Protein AF-A0A410Q0W3-F1 (afdb_monomer)

Solven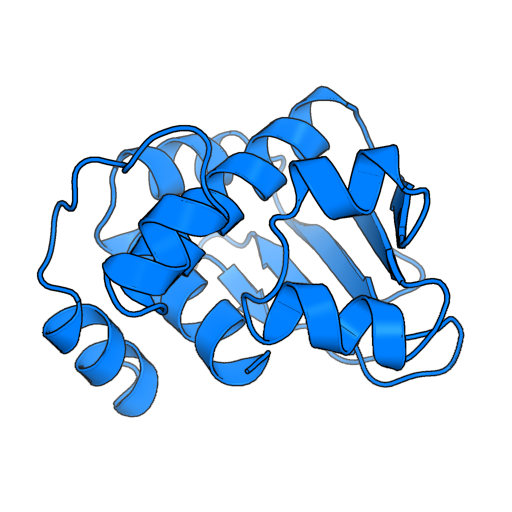t-accessible surface area (backbone atoms only — not comparable to full-atom values): 8225 Å² total; per-residue (Å²): 101,72,66,56,56,53,31,35,46,45,47,34,47,74,60,28,71,67,44,29,57,53,57,70,69,47,62,90,62,41,25,42,28,40,26,30,20,97,88,47,67,64,53,33,38,28,40,48,98,94,41,69,42,81,51,64,86,87,52,65,89,71,42,58,27,39,38,39,18,72,35,60,66,46,32,46,37,42,72,70,48,76,38,20,70,71,58,37,50,77,67,64,31,40,48,80,47,57,57,70,69,60,50,54,48,53,51,51,44,46,54,49,45,42,53,50,73,35,59,72,72,44,26,64,71,34,41,95,67,86,71,86,75,77,64,57,48,68,54,44,54,50,37,44,72,68,76,108

Structure (mmCIF, N/CA/C/O backbone):
data_AF-A0A410Q0W3-F1
#
_entry.id   AF-A0A410Q0W3-F1
#
loop_
_atom_site.group_PDB
_atom_site.id
_atom_site.type_symbol
_atom_site.label_atom_id
_atom_site.label_alt_id
_atom_site.label_comp_id
_atom_site.label_asym_id
_atom_site.label_entity_id
_atom_site.label_seq_id
_atom_site.pdbx_PDB_ins_code
_atom_site.Cartn_x
_atom_site.Cartn_y
_atom_site.Cartn_z
_atom_site.occupancy
_atom_site.B_iso_or_equiv
_atom_site.auth_seq_id
_atom_site.auth_comp_id
_atom_site.auth_asym_id
_atom_site.auth_atom_id
_atom_site.pdbx_PDB_model_num
ATOM 1 N N . MET A 1 1 ? -3.141 2.574 -11.582 1.00 79.31 1 MET A N 1
ATOM 2 C CA . MET A 1 1 ? -2.955 1.722 -10.388 1.00 79.31 1 MET A CA 1
ATOM 3 C C . MET A 1 1 ? -2.755 2.507 -9.095 1.00 79.31 1 MET A C 1
ATOM 5 O O . MET A 1 1 ? -3.597 2.380 -8.226 1.00 79.31 1 MET A O 1
ATOM 9 N N . LEU A 1 2 ? -1.703 3.329 -8.949 1.00 83.38 2 LEU A N 1
ATOM 10 C CA . LEU A 1 2 ? -1.395 4.020 -7.676 1.00 83.38 2 LEU A CA 1
ATOM 11 C C . LEU A 1 2 ? -2.570 4.812 -7.074 1.00 83.38 2 LEU A C 1
ATOM 13 O O . LEU A 1 2 ? -2.717 4.862 -5.859 1.00 83.38 2 LEU A O 1
ATOM 17 N N . PHE A 1 3 ? -3.425 5.388 -7.926 1.00 87.50 3 PHE A N 1
ATOM 18 C CA . PHE A 1 3 ? -4.683 6.006 -7.503 1.00 87.50 3 PHE A CA 1
ATOM 19 C C . PHE A 1 3 ? -5.606 5.020 -6.771 1.00 87.50 3 PHE A C 1
ATOM 21 O O . PHE A 1 3 ? -6.044 5.313 -5.667 1.00 87.50 3 PHE A O 1
ATOM 28 N N . PHE A 1 4 ? -5.862 3.847 -7.359 1.00 90.38 4 PHE A N 1
ATOM 29 C CA . PHE A 1 4 ? -6.706 2.816 -6.753 1.00 90.38 4 PHE A CA 1
ATOM 30 C C . PHE A 1 4 ? -6.071 2.213 -5.507 1.00 90.38 4 PHE A C 1
ATOM 32 O O . PHE A 1 4 ? -6.795 1.975 -4.555 1.00 90.38 4 PHE A O 1
ATOM 39 N N . LEU A 1 5 ? -4.746 2.035 -5.471 1.00 90.06 5 LEU A N 1
ATOM 40 C CA . LEU A 1 5 ? -4.049 1.584 -4.263 1.00 90.06 5 LEU A CA 1
ATOM 41 C C . LEU A 1 5 ? -4.286 2.559 -3.106 1.00 90.06 5 LEU A C 1
ATOM 43 O O . LEU A 1 5 ? -4.748 2.149 -2.051 1.00 90.06 5 LEU A O 1
ATOM 47 N N . TYR A 1 6 ? -4.061 3.857 -3.329 1.00 91.62 6 TYR A N 1
ATOM 48 C CA . TYR A 1 6 ? -4.348 4.888 -2.330 1.00 91.62 6 TYR A CA 1
ATOM 49 C C . TYR A 1 6 ? -5.819 4.906 -1.909 1.00 91.62 6 TYR A C 1
ATOM 51 O O . TYR A 1 6 ? -6.118 4.877 -0.720 1.00 91.62 6 TYR A O 1
ATOM 59 N N . ARG A 1 7 ? -6.745 4.939 -2.872 1.00 92.69 7 ARG A N 1
ATOM 60 C CA . ARG A 1 7 ? -8.179 5.029 -2.579 1.00 92.69 7 ARG A CA 1
ATOM 61 C C . ARG A 1 7 ? -8.700 3.792 -1.860 1.00 92.69 7 ARG A C 1
ATOM 63 O O . ARG A 1 7 ? -9.406 3.931 -0.871 1.00 92.69 7 ARG A O 1
ATOM 70 N N . ALA A 1 8 ? -8.323 2.601 -2.312 1.00 93.81 8 ALA A N 1
ATOM 71 C CA . ALA A 1 8 ? -8.671 1.362 -1.635 1.00 93.81 8 ALA A CA 1
ATOM 72 C C . ALA A 1 8 ? -8.076 1.319 -0.229 1.00 93.81 8 ALA A C 1
ATOM 74 O O . ALA A 1 8 ? -8.758 0.864 0.676 1.00 93.81 8 ALA A O 1
ATOM 75 N N . PHE A 1 9 ? -6.877 1.868 -0.014 1.00 93.94 9 PHE A N 1
ATOM 76 C CA . PHE A 1 9 ? -6.323 1.982 1.330 1.00 93.94 9 PHE A CA 1
ATOM 77 C C . PHE A 1 9 ? -7.199 2.865 2.237 1.00 93.94 9 PHE A C 1
ATOM 79 O O . PHE A 1 9 ? -7.549 2.458 3.340 1.00 93.94 9 PHE A O 1
ATOM 86 N N . GLN A 1 10 ? -7.644 4.033 1.757 1.00 93.88 10 GLN A N 1
ATOM 87 C CA . GLN A 1 10 ? -8.563 4.899 2.516 1.00 93.88 10 GLN A CA 1
ATOM 88 C C . GLN A 1 10 ? -9.902 4.223 2.837 1.00 93.88 10 GLN A C 1
ATOM 90 O O . GLN A 1 10 ? -10.492 4.472 3.889 1.00 93.88 10 GLN A O 1
ATOM 95 N N . VAL A 1 11 ? -10.420 3.424 1.903 1.00 94.75 11 VAL A N 1
ATOM 96 C CA . VAL A 1 11 ? -11.672 2.683 2.082 1.00 94.75 11 VAL A CA 1
ATOM 97 C C . VAL A 1 11 ? -11.462 1.547 3.079 1.00 94.75 11 VAL A C 1
ATOM 99 O O . VAL A 1 11 ? -12.197 1.443 4.050 1.00 94.75 11 VAL A O 1
ATOM 102 N N . LEU A 1 12 ? -10.432 0.726 2.901 1.00 95.38 12 LEU A N 1
ATOM 103 C CA . LEU A 1 12 ? -10.186 -0.434 3.754 1.00 95.38 12 LEU A CA 1
ATO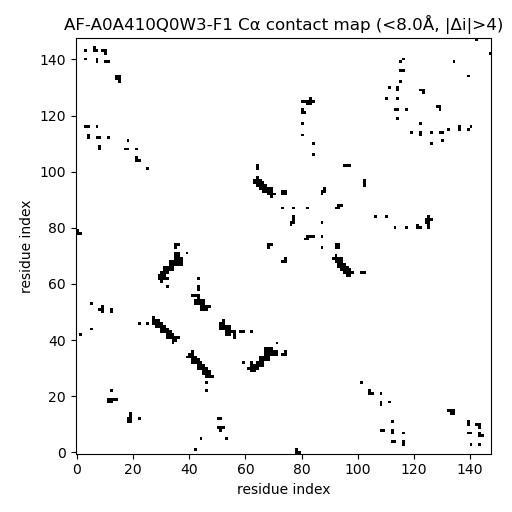M 104 C C . LEU A 1 12 ? -9.772 -0.039 5.173 1.00 95.38 12 LEU A C 1
ATOM 106 O O . LEU A 1 12 ? -10.197 -0.694 6.109 1.00 95.38 12 LEU A O 1
ATOM 110 N N . TYR A 1 13 ? -9.102 1.095 5.374 1.00 94.25 13 TYR A N 1
ATOM 111 C CA . TYR A 1 13 ? -8.930 1.662 6.717 1.00 94.25 13 TYR A CA 1
ATOM 112 C C . TYR A 1 13 ? -10.276 1.878 7.448 1.00 94.25 13 TYR A C 1
ATOM 114 O O . TYR A 1 13 ? -10.389 1.704 8.662 1.00 94.25 13 TYR A O 1
ATOM 122 N N . ARG A 1 14 ? -11.343 2.204 6.706 1.00 92.56 14 ARG A N 1
ATOM 123 C CA . ARG A 1 14 ? -12.693 2.388 7.255 1.00 92.56 14 ARG A CA 1
ATOM 124 C C . ARG A 1 14 ? -13.497 1.098 7.370 1.00 92.56 14 ARG A C 1
ATOM 126 O O . ARG A 1 14 ? -14.340 1.037 8.255 1.00 92.56 14 ARG A O 1
ATOM 133 N N . TYR A 1 15 ? -13.252 0.088 6.542 1.00 93.94 15 TYR A N 1
ATOM 134 C CA . TYR A 1 15 ? -14.133 -1.086 6.428 1.00 93.94 15 TYR A CA 1
ATOM 135 C C . TYR A 1 15 ? -13.480 -2.440 6.717 1.00 93.94 15 TYR A C 1
ATOM 137 O O . TYR A 1 15 ? -14.196 -3.432 6.713 1.00 93.94 15 TYR A O 1
ATOM 145 N N . ASP A 1 16 ? -12.167 -2.495 6.927 1.00 95.81 16 ASP A N 1
ATOM 146 C CA . ASP A 1 16 ? -11.421 -3.722 7.199 1.00 95.81 16 ASP A CA 1
ATOM 147 C C . ASP A 1 16 ? -10.710 -3.581 8.552 1.00 95.81 16 ASP A C 1
ATOM 149 O O . ASP A 1 16 ? -9.839 -2.721 8.730 1.00 95.81 16 ASP A O 1
ATOM 153 N N . GLU A 1 17 ? -11.117 -4.379 9.541 1.00 94.62 17 GLU A N 1
ATOM 154 C CA . GLU A 1 17 ? -10.606 -4.277 10.912 1.00 94.62 17 GLU A CA 1
ATOM 155 C C . GLU A 1 17 ? -9.105 -4.549 11.000 1.00 94.62 17 GLU A C 1
ATOM 157 O O . GLU A 1 17 ? -8.422 -3.950 11.835 1.00 94.62 17 GLU A O 1
ATOM 162 N N . THR A 1 18 ? -8.584 -5.434 10.146 1.00 94.56 18 THR A N 1
ATOM 163 C CA . THR A 1 18 ? -7.150 -5.747 10.110 1.00 94.56 18 THR A CA 1
ATOM 164 C C . THR A 1 18 ? -6.364 -4.530 9.649 1.00 94.56 18 THR A C 1
ATOM 166 O O . THR A 1 18 ? -5.434 -4.106 10.333 1.00 94.56 18 THR A O 1
ATOM 169 N N . VAL A 1 19 ? -6.783 -3.923 8.535 1.00 94.94 19 VAL A N 1
ATOM 170 C CA . VAL A 1 19 ? -6.137 -2.718 8.000 1.00 94.94 19 VAL A CA 1
ATOM 171 C C . VAL A 1 19 ? -6.216 -1.568 9.001 1.00 94.94 19 VAL A C 1
ATOM 173 O O . VAL A 1 19 ? -5.217 -0.890 9.228 1.00 94.94 19 VAL A O 1
ATOM 176 N N . ARG A 1 20 ? -7.375 -1.360 9.637 1.00 94.25 20 ARG A N 1
ATOM 177 C CA . ARG A 1 20 ? -7.537 -0.304 10.642 1.00 94.25 20 ARG A CA 1
ATOM 178 C C . ARG A 1 20 ? -6.601 -0.500 11.829 1.00 94.25 20 ARG A C 1
ATOM 180 O O . ARG A 1 20 ? -5.851 0.406 12.161 1.00 94.25 20 ARG A O 1
ATOM 187 N N . ARG A 1 21 ? -6.591 -1.700 12.418 1.00 94.00 21 ARG A N 1
ATOM 188 C CA . ARG A 1 21 ? -5.753 -2.032 13.581 1.00 94.00 21 ARG A CA 1
ATOM 189 C C . ARG A 1 21 ? -4.271 -1.801 13.312 1.00 94.00 21 ARG A C 1
ATOM 191 O O . ARG A 1 21 ? -3.554 -1.337 14.192 1.00 94.00 21 ARG A O 1
ATOM 198 N N . GLU A 1 22 ? -3.812 -2.166 12.123 1.00 93.62 22 GLU A N 1
ATOM 199 C CA . GLU A 1 22 ? -2.418 -1.991 11.743 1.00 93.62 22 GLU A CA 1
ATOM 200 C C . GLU A 1 22 ? -2.035 -0.526 11.569 1.00 93.62 22 GLU A C 1
ATOM 202 O O . GLU A 1 22 ? -1.031 -0.089 12.128 1.00 93.62 22 GLU A O 1
ATOM 207 N N . VAL A 1 23 ? -2.861 0.242 10.859 1.00 92.31 23 VAL A N 1
ATOM 208 C CA . VAL A 1 23 ? -2.635 1.675 10.649 1.00 92.31 23 VAL A CA 1
ATOM 209 C C . VAL A 1 23 ? -2.717 2.452 11.968 1.00 92.31 23 VAL A C 1
ATOM 211 O O . VAL A 1 23 ? -1.864 3.304 12.217 1.00 92.31 23 VAL A O 1
ATOM 214 N N . ASP A 1 24 ? -3.673 2.124 12.842 1.00 92.06 24 ASP A N 1
ATOM 215 C CA . ASP A 1 24 ? -3.818 2.719 14.180 1.00 92.06 24 ASP A CA 1
ATOM 216 C C . ASP A 1 24 ? -2.601 2.442 15.078 1.00 92.06 24 ASP A C 1
ATOM 218 O O . ASP A 1 24 ? -2.307 3.210 15.994 1.00 92.06 24 ASP A O 1
ATOM 222 N N . GLY A 1 25 ? -1.874 1.350 14.814 1.00 90.56 25 GLY A N 1
ATOM 223 C CA . GLY A 1 25 ? -0.631 1.008 15.500 1.00 90.56 25 GLY A CA 1
ATOM 224 C C . GLY A 1 25 ? 0.568 1.861 15.079 1.00 90.56 25 GLY A C 1
ATOM 225 O O . GLY A 1 25 ? 1.590 1.861 15.768 1.00 90.56 25 GLY A O 1
ATOM 226 N N . TRP A 1 26 ? 0.477 2.594 13.967 1.00 91.31 26 TRP A N 1
ATOM 227 C CA . TRP A 1 26 ? 1.550 3.476 13.519 1.00 91.31 26 TRP A CA 1
ATOM 228 C C . TRP A 1 26 ? 1.568 4.773 14.323 1.00 91.31 26 TRP A C 1
ATOM 230 O O . TRP A 1 26 ? 0.534 5.296 14.738 1.00 91.31 26 TRP A O 1
ATOM 240 N N . LYS A 1 27 ? 2.759 5.360 14.489 1.00 89.00 27 LYS A N 1
ATOM 241 C CA . LYS A 1 27 ? 2.880 6.669 15.144 1.00 89.00 27 LYS A CA 1
ATOM 242 C C . LYS A 1 27 ? 2.048 7.734 14.417 1.00 89.00 27 LYS A C 1
ATOM 244 O O . LYS A 1 27 ? 1.924 7.725 13.191 1.00 89.00 27 LYS A O 1
ATOM 249 N N . ALA A 1 28 ? 1.535 8.703 15.169 1.00 86.25 28 ALA A N 1
ATOM 250 C CA . ALA A 1 28 ? 0.813 9.830 14.591 1.00 86.25 28 ALA A CA 1
ATOM 251 C C . ALA A 1 28 ? 1.672 10.555 13.540 1.00 86.25 28 ALA A C 1
ATOM 253 O O . ALA A 1 28 ? 2.844 10.859 13.777 1.00 86.25 28 ALA A O 1
ATOM 254 N N . GLY A 1 29 ? 1.089 10.824 12.370 1.00 87.62 29 GLY A N 1
ATOM 255 C CA . GLY A 1 29 ? 1.796 11.483 11.275 1.00 87.62 29 GLY A CA 1
ATOM 256 C C . GLY A 1 29 ? 2.787 10.590 10.529 1.00 87.62 29 GLY A C 1
ATOM 257 O O . GLY A 1 29 ? 3.637 11.141 9.833 1.00 87.62 29 GLY A O 1
ATOM 258 N N . PHE A 1 30 ? 2.710 9.258 10.664 1.00 91.12 30 PHE A N 1
ATOM 259 C CA . PHE A 1 30 ? 3.592 8.322 9.960 1.00 91.12 30 PHE A CA 1
ATOM 260 C C . PHE A 1 30 ? 3.525 8.521 8.444 1.00 91.12 30 PHE A C 1
ATOM 262 O O . PHE A 1 30 ? 2.437 8.485 7.859 1.00 91.12 30 PHE A O 1
ATOM 269 N N . LYS A 1 31 ? 4.684 8.721 7.807 1.00 93.12 31 LYS A N 1
ATOM 270 C CA . LYS A 1 31 ? 4.798 9.004 6.369 1.00 93.12 31 LYS A CA 1
ATOM 271 C C . LYS A 1 31 ? 5.409 7.832 5.613 1.00 93.12 31 LYS A C 1
ATOM 273 O O . LYS A 1 31 ? 6.553 7.453 5.856 1.00 93.12 31 LYS A O 1
ATOM 278 N N . ILE A 1 32 ? 4.679 7.334 4.619 1.00 92.56 32 ILE A N 1
ATOM 279 C CA . ILE A 1 32 ? 5.125 6.266 3.720 1.00 92.56 32 ILE A CA 1
ATOM 280 C C . ILE A 1 32 ? 5.237 6.823 2.313 1.00 92.56 32 ILE A C 1
ATOM 282 O O . ILE A 1 32 ? 4.265 7.345 1.774 1.00 92.56 32 ILE A O 1
ATOM 286 N N . CYS A 1 33 ? 6.395 6.669 1.687 1.00 92.38 33 CYS A N 1
ATOM 287 C CA . CYS A 1 33 ? 6.634 7.132 0.330 1.00 92.38 33 CYS A CA 1
ATOM 288 C C . CYS A 1 33 ? 7.061 5.981 -0.575 1.00 92.38 33 CYS A C 1
ATOM 290 O O . CYS A 1 33 ? 7.984 5.240 -0.265 1.00 92.38 33 CYS A O 1
ATOM 292 N N . MET A 1 34 ? 6.407 5.847 -1.723 1.00 91.00 34 MET A N 1
ATOM 293 C CA . MET A 1 34 ? 6.710 4.837 -2.729 1.00 91.00 34 MET A CA 1
ATOM 294 C C . MET A 1 34 ? 7.031 5.501 -4.065 1.00 91.00 34 MET A C 1
ATOM 296 O O . MET A 1 34 ? 6.248 6.309 -4.562 1.00 91.00 34 MET A O 1
ATOM 300 N N . ASN A 1 35 ? 8.155 5.121 -4.666 1.00 91.12 35 ASN A N 1
ATOM 301 C CA . ASN A 1 35 ? 8.675 5.659 -5.917 1.00 91.12 35 ASN A CA 1
ATOM 302 C C . ASN A 1 35 ? 8.894 4.551 -6.944 1.00 91.12 35 ASN A C 1
ATOM 304 O O . ASN A 1 35 ? 9.578 3.570 -6.659 1.00 91.12 35 ASN A O 1
ATOM 308 N N . ALA A 1 36 ? 8.370 4.733 -8.160 1.00 89.12 36 ALA A N 1
ATOM 309 C CA . ALA A 1 36 ? 8.563 3.786 -9.259 1.00 89.12 36 ALA A CA 1
ATOM 310 C C . ALA A 1 36 ? 10.018 3.735 -9.761 1.00 89.12 36 ALA A C 1
ATOM 312 O O . ALA A 1 36 ? 10.437 2.721 -10.306 1.00 89.12 36 ALA A O 1
ATOM 313 N N . THR A 1 37 ? 10.774 4.822 -9.586 1.00 87.44 37 THR A N 1
ATOM 314 C CA . THR A 1 37 ? 12.235 4.909 -9.752 1.00 87.44 37 THR A CA 1
ATOM 315 C C . THR A 1 37 ? 12.760 6.058 -8.884 1.00 87.44 37 THR A C 1
ATOM 317 O O . THR A 1 37 ? 11.970 6.899 -8.451 1.00 87.44 37 THR A O 1
ATOM 320 N N . ARG A 1 38 ? 14.081 6.170 -8.691 1.00 81.31 38 ARG A N 1
ATOM 321 C CA . ARG A 1 38 ? 14.723 7.235 -7.888 1.00 81.31 38 ARG A CA 1
ATOM 322 C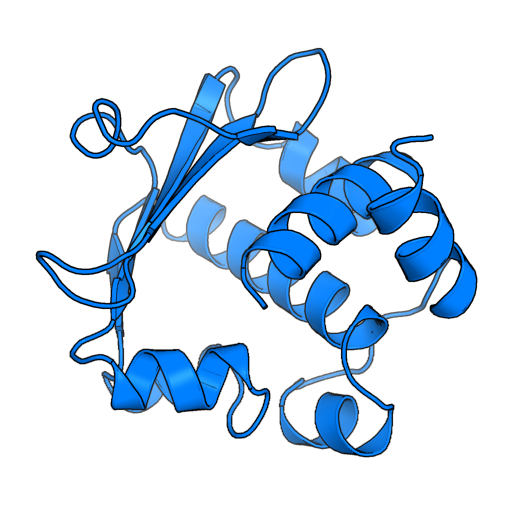 C . ARG A 1 38 ? 14.277 8.668 -8.199 1.00 81.31 38 ARG A C 1
ATOM 324 O O . ARG A 1 38 ? 14.259 9.513 -7.313 1.00 81.31 38 ARG A O 1
ATOM 331 N N . GLN A 1 39 ? 13.944 8.949 -9.455 1.00 81.38 39 GLN A N 1
ATOM 332 C CA . GLN A 1 39 ? 13.457 10.257 -9.920 1.00 81.38 39 GLN A CA 1
ATOM 333 C C . GLN A 1 39 ? 12.094 10.138 -10.625 1.00 81.38 39 GLN A C 1
ATOM 335 O O . GLN A 1 39 ? 11.689 11.005 -11.396 1.00 81.38 39 GLN A O 1
ATOM 340 N N . GLY A 1 40 ? 11.407 9.018 -10.410 1.00 79.75 40 GLY A N 1
ATOM 341 C CA . GLY A 1 40 ? 10.195 8.645 -11.120 1.00 79.75 40 GLY A CA 1
ATOM 342 C C . GLY A 1 40 ? 8.917 9.142 -10.452 1.00 79.75 40 GLY A C 1
ATOM 343 O O . GLY A 1 40 ? 8.940 9.832 -9.431 1.00 79.75 40 GLY A O 1
ATOM 344 N N . PRO A 1 41 ? 7.754 8.782 -11.016 1.00 84.06 41 PRO A N 1
ATOM 345 C CA . PRO A 1 41 ? 6.485 9.011 -10.352 1.00 84.06 41 PRO A CA 1
ATOM 346 C C . PRO A 1 41 ? 6.415 8.213 -9.048 1.00 84.06 41 PRO A C 1
ATOM 348 O O . PRO A 1 41 ? 6.860 7.067 -8.965 1.00 84.06 41 PRO A O 1
ATOM 351 N N . GLY A 1 42 ? 5.789 8.816 -8.046 1.00 87.25 42 GLY A N 1
ATOM 352 C CA . GLY A 1 42 ? 5.610 8.208 -6.742 1.00 87.25 42 GLY A CA 1
ATOM 353 C C . GLY A 1 42 ? 4.373 8.727 -6.030 1.00 87.25 42 GLY A C 1
ATOM 354 O O . GLY A 1 42 ? 3.676 9.640 -6.497 1.00 87.25 42 GLY A O 1
ATOM 355 N N . ILE A 1 43 ? 4.103 8.127 -4.883 1.00 90.00 43 ILE A N 1
ATOM 356 C CA . ILE A 1 43 ? 3.049 8.521 -3.963 1.00 90.00 43 ILE A CA 1
ATOM 357 C C . ILE A 1 43 ? 3.611 8.564 -2.546 1.00 90.00 43 ILE A C 1
ATOM 359 O O . ILE A 1 43 ? 4.311 7.647 -2.141 1.00 90.00 43 ILE A O 1
ATOM 363 N N . CYS A 1 44 ? 3.294 9.623 -1.806 1.00 91.44 44 CYS A N 1
ATOM 364 C CA . CYS A 1 44 ? 3.503 9.669 -0.365 1.00 91.44 44 CYS A CA 1
ATOM 365 C C . CYS A 1 44 ? 2.149 9.697 0.326 1.00 91.44 44 CYS A C 1
ATOM 367 O O . CYS A 1 44 ? 1.246 10.415 -0.111 1.00 91.44 44 CYS A O 1
ATOM 369 N N . LEU A 1 45 ? 2.031 8.928 1.393 1.00 92.00 45 LEU A N 1
ATOM 370 C CA . LEU A 1 45 ? 0.857 8.795 2.234 1.00 92.00 45 LEU A CA 1
ATOM 371 C C . LEU A 1 45 ? 1.234 9.187 3.661 1.00 92.00 45 LEU A C 1
ATOM 373 O O . LEU A 1 45 ? 2.360 8.939 4.087 1.00 92.00 45 LEU A O 1
ATOM 377 N N . SER A 1 46 ? 0.300 9.794 4.380 1.00 91.69 46 SER A N 1
ATOM 378 C CA . SER A 1 46 ? 0.414 10.086 5.804 1.00 91.69 46 SER A CA 1
ATOM 379 C C . SER A 1 46 ? -0.756 9.462 6.534 1.00 91.69 46 SER A C 1
ATOM 381 O O . SER A 1 46 ? -1.893 9.600 6.084 1.00 91.69 46 SER A O 1
ATOM 383 N N . HIS A 1 47 ? -0.490 8.848 7.678 1.00 90.62 47 HIS A N 1
ATOM 384 C CA . HIS A 1 47 ? -1.536 8.552 8.644 1.00 90.62 47 HIS A CA 1
ATOM 385 C C . HIS A 1 47 ? -1.855 9.818 9.460 1.00 90.62 47 HIS A C 1
ATOM 387 O O . HIS A 1 47 ? -0.949 10.437 10.026 1.00 90.62 47 HIS A O 1
ATOM 393 N N . THR A 1 48 ? -3.121 10.235 9.476 1.00 87.56 48 THR A N 1
ATOM 394 C CA . THR A 1 48 ? -3.663 11.361 10.255 1.00 87.56 48 THR A CA 1
ATOM 395 C C . THR A 1 48 ? -4.891 10.904 11.047 1.00 87.56 48 THR A C 1
ATOM 397 O O . THR A 1 48 ? -5.432 9.833 10.792 1.00 87.56 48 THR A O 1
ATOM 400 N N . GLU A 1 49 ? -5.400 11.734 11.962 1.00 81.06 49 GLU A N 1
ATOM 401 C CA . GLU A 1 49 ? -6.653 11.451 12.692 1.00 81.06 49 GLU A CA 1
ATOM 402 C C . GLU A 1 49 ? -7.866 11.241 11.766 1.00 81.06 49 GLU A C 1
ATOM 404 O O . GLU A 1 49 ? -8.854 10.618 12.146 1.00 81.06 49 GLU A O 1
ATOM 409 N N . LYS A 1 50 ? -7.799 11.747 10.528 1.00 79.19 50 LYS A N 1
ATOM 410 C CA . LYS A 1 50 ? -8.842 11.581 9.504 1.00 79.19 50 LYS A CA 1
ATOM 411 C C . LYS A 1 50 ? -8.641 10.318 8.655 1.00 79.19 50 LYS A C 1
ATOM 413 O O . LYS A 1 50 ? -9.442 10.051 7.759 1.00 79.19 50 LYS A O 1
ATOM 418 N N . GLY A 1 51 ? -7.587 9.549 8.926 1.00 85.00 51 GLY A N 1
ATOM 419 C CA . GLY A 1 51 ? -7.188 8.342 8.213 1.00 85.00 51 GLY A CA 1
ATOM 420 C C . GLY A 1 51 ? -5.980 8.556 7.303 1.00 85.00 51 GLY A C 1
ATOM 421 O O . GLY A 1 51 ? -5.058 9.307 7.611 1.00 85.00 51 GLY A O 1
ATOM 422 N N . ILE A 1 52 ? -5.956 7.851 6.173 1.00 90.44 52 ILE A N 1
ATOM 423 C CA . ILE A 1 52 ? -4.839 7.911 5.223 1.00 90.44 52 ILE A CA 1
ATOM 424 C C . ILE A 1 52 ? -5.012 9.097 4.267 1.00 90.44 52 ILE A C 1
ATOM 426 O O . ILE A 1 52 ? -5.982 9.163 3.511 1.00 90.44 52 ILE A O 1
ATOM 430 N N . GLU A 1 53 ? -4.037 10.001 4.231 1.00 90.88 53 GLU A N 1
ATOM 431 C CA . GLU A 1 53 ? -4.020 11.174 3.353 1.00 90.88 53 GLU A CA 1
ATOM 432 C C . GLU A 1 53 ? -2.848 11.132 2.373 1.00 90.88 53 GLU A C 1
ATOM 434 O O . GLU A 1 53 ? -1.739 10.722 2.712 1.00 90.88 53 GLU A O 1
ATOM 439 N N . ARG A 1 54 ? -3.065 11.594 1.138 1.00 90.06 54 ARG A N 1
ATOM 440 C CA . ARG A 1 54 ? -1.986 11.721 0.153 1.00 90.06 54 ARG A CA 1
ATOM 441 C C . ARG A 1 54 ? -1.218 13.027 0.352 1.00 90.06 54 ARG A C 1
ATOM 443 O O . ARG A 1 54 ? -1.800 14.107 0.328 1.00 90.06 54 ARG A O 1
ATOM 450 N N . LEU A 1 55 ? 0.104 12.931 0.440 1.00 87.62 55 LEU A N 1
ATOM 451 C CA . LEU A 1 55 ? 1.010 14.072 0.526 1.00 87.62 55 LEU A CA 1
ATOM 452 C C . LEU A 1 55 ? 1.515 14.519 -0.856 1.00 87.62 55 LEU A C 1
ATOM 454 O O . LEU A 1 55 ? 1.601 13.735 -1.807 1.00 87.62 55 LEU A O 1
ATOM 458 N N . GLY A 1 56 ? 1.887 15.799 -0.951 1.00 79.19 56 GLY A N 1
ATOM 459 C CA . GLY A 1 56 ? 2.559 16.367 -2.121 1.00 79.19 56 GLY A CA 1
ATOM 460 C C . GLY A 1 56 ? 3.993 15.850 -2.301 1.00 79.19 56 GLY A C 1
ATOM 461 O O . GLY A 1 56 ? 4.642 15.416 -1.347 1.00 79.19 56 GLY A O 1
ATOM 462 N N . LYS A 1 57 ? 4.509 15.926 -3.537 1.00 69.12 57 LYS A N 1
ATOM 463 C CA . LYS A 1 57 ? 5.841 15.412 -3.921 1.00 69.12 57 LYS A CA 1
ATOM 464 C C . LYS A 1 57 ? 7.020 16.060 -3.181 1.00 69.12 57 LYS A C 1
ATOM 466 O O . LYS A 1 57 ? 8.107 15.501 -3.159 1.00 69.12 57 LYS A O 1
ATOM 471 N N . GLN A 1 58 ? 6.823 17.213 -2.559 1.00 64.31 58 GLN A N 1
ATOM 472 C CA . GLN A 1 58 ? 7.847 17.893 -1.770 1.00 64.31 58 GLN A CA 1
ATOM 473 C C . GLN A 1 58 ? 8.166 17.196 -0.433 1.00 64.31 58 GLN A C 1
ATOM 475 O O . GLN A 1 58 ? 9.181 17.509 0.171 1.00 64.31 58 GLN A O 1
ATOM 480 N N . LYS A 1 59 ? 7.332 16.252 0.036 1.00 71.12 59 LYS A N 1
ATOM 481 C CA . LYS A 1 59 ? 7.490 15.612 1.359 1.00 71.12 59 LYS A CA 1
ATOM 482 C C . LYS A 1 59 ? 8.231 14.268 1.348 1.00 71.12 59 LYS A C 1
ATOM 484 O O . LYS A 1 59 ? 8.277 13.593 2.370 1.00 71.12 59 LYS A O 1
ATOM 489 N N . PHE A 1 60 ? 8.825 13.877 0.219 1.00 70.81 60 PHE A N 1
ATOM 490 C CA . PHE A 1 60 ? 9.547 12.603 0.099 1.00 70.81 60 PHE A CA 1
ATOM 491 C C . PHE A 1 60 ? 10.792 12.512 0.996 1.00 70.81 60 PHE A C 1
ATOM 493 O O . PHE A 1 60 ? 11.160 11.418 1.408 1.00 70.81 60 PHE A O 1
ATOM 500 N N . SER A 1 61 ? 11.427 13.640 1.323 1.00 70.50 61 SER A N 1
ATOM 501 C CA . SER A 1 61 ? 12.620 13.687 2.180 1.00 70.50 61 SER A CA 1
ATOM 502 C C . SER A 1 61 ? 12.339 13.457 3.668 1.00 70.50 61 SER A C 1
AT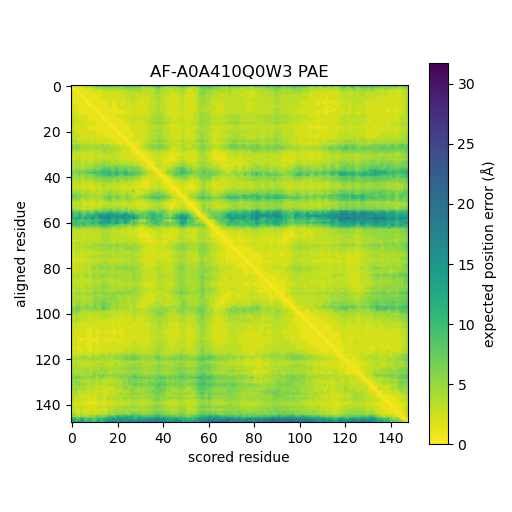OM 504 O O . SER A 1 61 ? 13.277 13.253 4.429 1.00 70.50 61 SER A O 1
ATOM 506 N N . GLU A 1 62 ? 11.074 13.490 4.091 1.00 80.75 62 GLU A N 1
ATOM 507 C CA . GLU A 1 62 ? 10.656 13.346 5.494 1.00 80.75 62 GLU A CA 1
ATOM 508 C C . GLU A 1 62 ? 9.971 11.998 5.770 1.00 80.75 62 GLU A C 1
ATOM 510 O O . GLU A 1 62 ? 9.236 11.867 6.747 1.00 80.75 62 GLU A O 1
ATOM 515 N N . ALA A 1 63 ? 10.122 11.023 4.873 1.00 88.31 63 ALA A N 1
ATOM 516 C CA . ALA A 1 63 ? 9.424 9.751 4.970 1.00 88.31 63 ALA A CA 1
ATOM 517 C C . ALA A 1 63 ? 9.996 8.876 6.097 1.00 88.31 63 ALA A C 1
ATOM 519 O O . ALA A 1 63 ? 11.204 8.649 6.161 1.00 88.31 63 ALA A O 1
ATOM 520 N N . ASP A 1 64 ? 9.118 8.326 6.933 1.00 91.56 64 ASP A N 1
ATOM 521 C CA . ASP A 1 64 ? 9.483 7.322 7.937 1.00 91.56 64 ASP A CA 1
ATOM 522 C C . ASP A 1 64 ? 9.741 5.960 7.287 1.00 91.56 64 ASP A C 1
ATOM 524 O O . ASP A 1 64 ? 10.602 5.194 7.724 1.00 91.56 64 ASP A O 1
ATOM 528 N N . MET A 1 65 ? 9.008 5.685 6.206 1.00 92.12 65 MET A N 1
ATOM 529 C CA . MET A 1 65 ? 9.198 4.519 5.363 1.00 92.12 65 MET A CA 1
ATOM 530 C C . MET A 1 65 ? 9.301 4.915 3.896 1.00 92.12 65 MET A C 1
ATOM 532 O O . MET A 1 65 ? 8.483 5.676 3.379 1.00 92.12 65 MET A O 1
ATOM 536 N N . THR A 1 66 ? 10.287 4.356 3.197 1.00 92.00 66 THR A N 1
ATOM 537 C CA . THR A 1 66 ? 10.456 4.548 1.755 1.00 92.00 66 THR A CA 1
ATOM 538 C C . THR A 1 66 ? 10.525 3.217 1.021 1.00 92.00 66 THR A C 1
ATOM 540 O O . THR A 1 66 ? 11.283 2.327 1.401 1.00 92.00 66 THR A O 1
ATOM 543 N N . ILE A 1 67 ? 9.771 3.117 -0.071 1.00 91.88 67 ILE A N 1
ATOM 544 C CA . ILE A 1 67 ? 9.796 2.018 -1.032 1.00 91.88 67 ILE A CA 1
ATOM 545 C C . ILE A 1 67 ? 10.285 2.573 -2.360 1.00 91.88 67 ILE A C 1
ATOM 547 O O . ILE A 1 67 ? 9.620 3.396 -2.987 1.00 91.88 67 ILE A O 1
ATOM 551 N N . GLU A 1 68 ? 11.447 2.130 -2.809 1.00 92.62 68 GLU A N 1
ATOM 552 C CA . GLU A 1 68 ? 12.040 2.618 -4.049 1.00 92.62 68 GLU A CA 1
ATOM 553 C C . GLU A 1 68 ? 12.283 1.452 -4.996 1.00 92.62 68 GLU A C 1
ATOM 555 O O . GLU A 1 68 ? 13.150 0.607 -4.760 1.00 92.62 68 GLU A O 1
ATOM 560 N N . PHE A 1 69 ? 11.497 1.394 -6.069 1.00 94.31 69 PHE A N 1
ATOM 561 C CA . PHE A 1 69 ? 11.693 0.418 -7.131 1.00 94.31 69 PHE A CA 1
ATOM 562 C C . PHE A 1 69 ? 12.967 0.724 -7.916 1.00 94.31 69 PHE A C 1
ATOM 564 O O . PHE A 1 69 ? 13.313 1.877 -8.177 1.00 94.31 69 PHE A O 1
ATOM 571 N N . ARG A 1 70 ? 13.661 -0.339 -8.329 1.00 93.56 70 ARG A N 1
ATOM 572 C CA . ARG A 1 70 ? 14.929 -0.240 -9.060 1.00 93.56 70 ARG A CA 1
ATOM 573 C C . ARG A 1 70 ? 14.761 0.425 -10.426 1.00 93.56 70 ARG A C 1
ATOM 575 O O . ARG A 1 70 ? 15.633 1.170 -10.862 1.00 93.56 70 ARG A O 1
ATOM 582 N N . ASN A 1 71 ? 13.667 0.119 -11.112 1.00 93.19 71 ASN A N 1
ATOM 583 C CA . ASN A 1 71 ? 13.297 0.688 -12.401 1.00 93.19 71 ASN A CA 1
ATOM 584 C C . ASN A 1 71 ? 11.773 0.606 -12.595 1.00 93.19 71 ASN A C 1
ATOM 586 O O . ASN A 1 71 ? 11.060 -0.029 -11.813 1.00 93.19 71 ASN A O 1
ATOM 590 N N . ILE A 1 72 ? 11.279 1.249 -13.654 1.00 91.69 72 ILE A N 1
ATOM 591 C CA . ILE A 1 72 ? 9.842 1.315 -13.927 1.00 91.69 72 ILE A CA 1
ATOM 592 C C . ILE A 1 72 ? 9.250 -0.063 -14.249 1.00 91.69 72 ILE A C 1
ATOM 594 O O . ILE A 1 72 ? 8.111 -0.327 -13.876 1.00 91.69 72 ILE A O 1
ATOM 598 N N . ASP A 1 73 ? 10.034 -0.963 -14.850 1.00 92.88 73 ASP A N 1
ATOM 599 C CA . ASP A 1 73 ? 9.606 -2.331 -15.159 1.00 92.88 73 ASP A CA 1
ATOM 600 C C . ASP A 1 73 ? 9.364 -3.138 -13.880 1.00 92.88 73 ASP A C 1
ATOM 602 O O . ASP A 1 73 ? 8.360 -3.834 -13.747 1.00 92.88 73 ASP A O 1
ATOM 606 N N . ALA A 1 74 ? 10.250 -3.002 -12.892 1.00 93.69 74 ALA A N 1
ATOM 607 C CA . ALA A 1 74 ? 10.092 -3.601 -11.575 1.00 93.69 74 ALA A CA 1
ATOM 608 C C . ALA A 1 74 ? 8.832 -3.087 -10.870 1.00 93.69 74 ALA A C 1
ATOM 610 O O . ALA A 1 74 ? 8.069 -3.890 -10.330 1.00 93.69 74 ALA A O 1
ATOM 611 N N . ALA A 1 75 ? 8.592 -1.774 -10.917 1.00 92.44 75 ALA A N 1
ATOM 612 C CA . ALA A 1 75 ? 7.369 -1.182 -10.388 1.00 92.44 75 ALA A CA 1
ATOM 613 C C . ALA A 1 75 ? 6.131 -1.715 -11.118 1.00 92.44 75 ALA A C 1
ATOM 615 O O . ALA A 1 75 ? 5.142 -2.070 -10.482 1.00 92.44 75 ALA A O 1
ATOM 616 N N . PHE A 1 76 ? 6.188 -1.819 -12.447 1.00 91.88 76 PHE A N 1
ATOM 617 C CA . PHE A 1 76 ? 5.084 -2.320 -13.255 1.00 91.88 76 PHE A CA 1
ATOM 618 C C . PHE A 1 76 ? 4.740 -3.767 -12.909 1.00 91.88 76 PHE A C 1
ATOM 620 O O . PHE A 1 76 ? 3.564 -4.072 -12.740 1.00 91.88 76 PHE A O 1
ATOM 627 N N . LEU A 1 77 ? 5.729 -4.647 -12.740 1.00 93.75 77 LEU A N 1
ATOM 628 C CA . LEU A 1 77 ? 5.495 -6.052 -12.390 1.00 93.75 77 LEU A CA 1
ATOM 629 C C . LEU A 1 77 ? 4.716 -6.213 -11.078 1.00 93.75 77 LEU A C 1
ATOM 631 O O . LEU A 1 77 ? 3.796 -7.026 -11.020 1.00 93.75 77 LEU A O 1
ATOM 635 N N . VAL A 1 78 ? 5.054 -5.431 -10.051 1.00 92.25 78 VAL A N 1
ATOM 636 C CA . VAL A 1 78 ? 4.350 -5.476 -8.759 1.00 92.25 78 VAL A CA 1
ATOM 637 C C . VAL A 1 78 ? 2.986 -4.805 -8.866 1.00 92.25 78 VAL A C 1
ATOM 639 O O . VAL A 1 78 ? 1.962 -5.420 -8.600 1.00 92.25 78 VAL A O 1
ATOM 642 N N . LEU A 1 79 ? 2.942 -3.564 -9.354 1.00 89.81 79 LEU A N 1
ATOM 643 C CA . LEU A 1 79 ? 1.708 -2.777 -9.403 1.00 89.81 79 LEU A CA 1
ATOM 644 C C . LEU A 1 79 ? 0.663 -3.349 -10.376 1.00 89.81 79 LEU A C 1
ATOM 646 O O . LEU A 1 79 ? -0.520 -3.069 -10.227 1.00 89.81 79 LEU A O 1
ATOM 650 N N . SER A 1 80 ? 1.060 -4.130 -11.381 1.00 90.31 80 SER A N 1
ATOM 651 C CA . SER A 1 80 ? 0.122 -4.843 -12.264 1.00 90.31 80 SER A CA 1
ATOM 652 C C . SER A 1 80 ? -0.277 -6.230 -11.746 1.00 90.31 80 SER A C 1
ATOM 654 O O . SER A 1 80 ? -1.070 -6.907 -12.398 1.00 90.31 80 SER A O 1
ATOM 656 N N . GLY A 1 81 ? 0.246 -6.659 -10.593 1.00 90.38 81 GLY A N 1
ATOM 657 C CA . GLY A 1 81 ? -0.054 -7.961 -10.000 1.00 90.38 81 GLY A CA 1
ATOM 658 C C . GLY A 1 81 ? 0.583 -9.133 -10.752 1.00 90.38 81 GLY A C 1
ATOM 659 O O . GLY A 1 81 ? 0.087 -10.255 -10.687 1.00 90.38 81 GLY A O 1
ATOM 660 N N . GLN A 1 82 ? 1.669 -8.918 -11.501 1.00 93.19 82 GLN A N 1
ATOM 661 C CA . GLN A 1 82 ? 2.380 -10.018 -12.166 1.00 93.19 82 GLN A CA 1
ATOM 662 C C . GLN A 1 82 ? 3.215 -10.843 -11.182 1.00 93.19 82 GLN A C 1
ATOM 664 O O . GLN A 1 82 ? 3.337 -12.061 -11.366 1.00 93.19 82 GLN A O 1
ATOM 669 N N . ILE A 1 83 ? 3.760 -10.178 -10.158 1.00 93.38 83 ILE A N 1
ATOM 670 C CA . ILE A 1 83 ? 4.496 -10.758 -9.028 1.00 93.38 83 ILE A CA 1
ATOM 671 C C . ILE A 1 83 ? 4.048 -10.087 -7.724 1.00 93.38 83 ILE A C 1
ATOM 673 O O . ILE A 1 83 ? 3.678 -8.916 -7.735 1.00 93.38 83 ILE A O 1
ATOM 677 N N . GLY A 1 84 ? 4.114 -10.811 -6.607 1.00 90.69 84 GLY A N 1
ATOM 678 C CA . GLY A 1 84 ? 3.786 -10.262 -5.287 1.00 90.69 84 GLY A CA 1
ATOM 679 C C . GLY A 1 84 ? 4.921 -9.460 -4.653 1.00 90.69 84 GLY A C 1
ATOM 680 O O . GLY A 1 84 ? 6.088 -9.577 -5.044 1.00 90.69 84 GLY A O 1
ATOM 681 N N . VAL A 1 85 ? 4.587 -8.689 -3.616 1.00 90.06 85 VAL A N 1
ATOM 682 C CA . VAL A 1 85 ? 5.533 -7.837 -2.875 1.00 90.06 85 VAL A CA 1
ATOM 683 C C . VAL A 1 85 ? 6.686 -8.653 -2.282 1.00 90.06 85 VAL A C 1
ATOM 685 O O . VAL A 1 85 ? 7.852 -8.303 -2.472 1.00 90.06 85 VAL A O 1
ATOM 688 N N . ALA A 1 86 ? 6.388 -9.792 -1.646 1.00 88.12 86 ALA A N 1
ATOM 689 C CA . ALA A 1 86 ? 7.405 -10.671 -1.062 1.00 88.12 86 ALA A CA 1
ATOM 690 C C . ALA A 1 86 ? 8.389 -11.229 -2.110 1.00 88.12 86 ALA A C 1
ATOM 692 O O . ALA A 1 86 ? 9.593 -11.302 -1.858 1.00 88.12 86 ALA A O 1
ATOM 693 N N . GLN A 1 87 ? 7.892 -11.585 -3.300 1.00 91.88 87 GLN A N 1
ATOM 694 C CA . GLN A 1 87 ? 8.726 -12.056 -4.409 1.00 91.88 87 GLN A CA 1
ATOM 695 C C . GLN A 1 87 ? 9.583 -10.925 -4.989 1.00 91.88 87 GLN A C 1
ATOM 697 O O . GLN A 1 87 ? 10.755 -11.120 -5.300 1.00 91.88 87 GLN A O 1
ATOM 702 N N . ALA A 1 88 ? 9.020 -9.729 -5.151 1.00 92.94 88 ALA A N 1
ATOM 703 C CA . ALA A 1 88 ? 9.770 -8.583 -5.646 1.00 92.94 88 ALA A CA 1
ATOM 704 C C . ALA A 1 88 ? 10.873 -8.145 -4.668 1.00 92.94 88 ALA A C 1
ATOM 706 O O . ALA A 1 88 ? 11.962 -7.774 -5.112 1.00 92.94 88 ALA A O 1
ATOM 707 N N . TYR A 1 89 ? 10.625 -8.257 -3.361 1.00 90.00 89 TYR A N 1
ATOM 708 C CA . TYR A 1 89 ? 11.630 -8.015 -2.331 1.00 90.00 89 TYR A CA 1
ATOM 709 C C . TYR A 1 89 ? 12.784 -9.026 -2.409 1.00 90.00 89 TYR A C 1
ATOM 711 O O . TYR A 1 89 ? 13.943 -8.621 -2.484 1.00 90.00 89 TYR A O 1
ATOM 719 N N . SER A 1 90 ? 12.488 -10.332 -2.485 1.00 90.50 90 SER A N 1
ATOM 720 C CA . SER A 1 90 ? 13.529 -11.373 -2.574 1.00 90.50 90 SER A CA 1
ATOM 721 C C . SER A 1 90 ? 14.348 -11.307 -3.866 1.00 90.50 90 SER A C 1
ATOM 723 O O . SER A 1 90 ? 15.515 -11.683 -3.880 1.00 90.50 90 SER A O 1
ATOM 725 N N . GLN A 1 91 ? 13.764 -10.786 -4.948 1.00 94.44 91 GLN A N 1
ATOM 726 C CA . GLN A 1 91 ? 14.448 -10.550 -6.222 1.00 94.44 91 GLN A CA 1
ATOM 727 C C . GLN A 1 91 ? 15.175 -9.193 -6.290 1.00 94.44 91 GLN A C 1
ATOM 729 O O . GLN A 1 91 ? 15.615 -8.798 -7.371 1.00 94.44 91 GLN A O 1
ATOM 734 N N . HIS A 1 92 ? 15.278 -8.452 -5.179 1.00 92.94 92 HIS A N 1
ATOM 735 C CA . HIS A 1 92 ? 15.905 -7.125 -5.110 1.00 92.94 92 HIS A CA 1
ATOM 736 C C . HIS A 1 92 ? 15.358 -6.131 -6.154 1.00 92.94 92 HIS A C 1
ATOM 738 O O . HIS A 1 92 ? 16.093 -5.321 -6.731 1.00 92.94 92 HIS A O 1
ATOM 744 N N . ARG A 1 93 ? 14.050 -6.203 -6.439 1.00 93.25 93 ARG A N 1
ATOM 745 C CA . ARG A 1 93 ? 13.380 -5.333 -7.422 1.00 93.25 93 ARG A CA 1
ATOM 746 C C . ARG A 1 93 ? 13.005 -3.966 -6.857 1.00 93.25 93 ARG A C 1
ATOM 748 O O . ARG A 1 93 ? 12.815 -3.025 -7.627 1.00 93.25 93 ARG A O 1
ATOM 755 N N . PHE A 1 94 ? 12.935 -3.842 -5.538 1.00 93.56 94 PHE A N 1
ATOM 756 C CA . PHE A 1 94 ? 12.816 -2.574 -4.831 1.00 93.56 94 PHE A CA 1
ATOM 757 C C . PHE A 1 94 ? 13.616 -2.618 -3.531 1.00 93.56 94 PHE A C 1
ATOM 759 O O . PHE A 1 94 ? 13.976 -3.690 -3.045 1.00 93.56 94 PHE A O 1
ATOM 766 N N . THR A 1 95 ? 13.889 -1.444 -2.975 1.00 91.25 95 THR A N 1
ATOM 767 C CA . THR A 1 95 ? 14.464 -1.290 -1.638 1.00 91.25 95 THR A CA 1
ATOM 768 C C . THR A 1 95 ? 13.413 -0.749 -0.686 1.00 91.25 95 THR A C 1
ATOM 770 O O . THR A 1 95 ? 12.581 0.071 -1.072 1.00 91.25 95 THR A O 1
ATOM 773 N N . LEU A 1 96 ? 13.454 -1.240 0.547 1.00 90.50 96 LEU A N 1
ATOM 774 C CA . LEU A 1 96 ? 12.566 -0.847 1.627 1.00 90.50 96 LEU A CA 1
ATOM 775 C C . LEU A 1 96 ? 13.426 -0.222 2.726 1.00 90.50 96 LEU A C 1
ATOM 777 O O . LEU A 1 96 ? 14.411 -0.824 3.155 1.00 90.50 96 LEU A O 1
ATOM 781 N N . ARG A 1 97 ? 13.094 0.993 3.151 1.00 90.31 97 ARG A N 1
ATOM 782 C CA . ARG A 1 97 ? 13.769 1.701 4.245 1.00 90.31 97 ARG A CA 1
ATOM 783 C C . ARG A 1 97 ? 12.734 2.077 5.290 1.00 90.31 97 ARG A C 1
ATOM 785 O O . ARG A 1 97 ? 11.672 2.551 4.911 1.00 90.31 97 ARG A O 1
ATOM 792 N N . GLY A 1 98 ? 13.053 1.887 6.564 1.00 89.31 98 GLY A N 1
ATOM 793 C CA . GLY A 1 98 ? 12.148 2.109 7.693 1.00 89.31 98 GLY A CA 1
ATOM 794 C C . GLY A 1 98 ? 12.381 1.061 8.780 1.00 89.31 98 GLY A C 1
ATOM 795 O O . GLY A 1 98 ? 13.281 0.226 8.652 1.00 89.31 98 GLY A O 1
ATOM 796 N N . SER A 1 99 ? 11.582 1.085 9.847 1.00 89.50 99 SER A N 1
ATOM 797 C CA . SER A 1 99 ? 11.620 0.009 10.841 1.00 89.50 99 SER A CA 1
ATOM 798 C C . SER A 1 99 ? 11.037 -1.278 10.245 1.00 89.50 99 SER A C 1
ATOM 800 O O . SER A 1 99 ? 10.090 -1.233 9.459 1.00 89.50 99 SER A O 1
ATOM 802 N N . ILE A 1 100 ? 11.591 -2.437 10.612 1.00 87.62 100 ILE A N 1
ATOM 803 C CA . ILE A 1 100 ? 11.117 -3.735 10.101 1.00 87.62 100 ILE A CA 1
ATOM 804 C C . ILE A 1 100 ? 9.652 -3.973 10.493 1.00 87.62 100 ILE A C 1
ATOM 806 O O . ILE A 1 100 ? 8.883 -4.484 9.682 1.00 87.62 100 ILE A O 1
ATOM 810 N N . ALA A 1 101 ? 9.261 -3.580 11.707 1.00 88.50 101 ALA A N 1
ATOM 811 C CA . ALA A 1 101 ? 7.899 -3.751 12.201 1.00 88.50 101 ALA A CA 1
ATOM 812 C C . ALA A 1 101 ? 6.890 -2.961 11.354 1.00 88.50 101 ALA A C 1
ATOM 814 O O . ALA A 1 101 ? 5.947 -3.550 10.825 1.00 88.50 101 ALA A O 1
ATOM 815 N N . ASP A 1 102 ? 7.144 -1.666 11.137 1.00 89.12 102 ASP A N 1
ATOM 816 C CA . ASP A 1 102 ? 6.257 -0.818 10.332 1.00 89.12 102 ASP A CA 1
ATOM 817 C C . ASP A 1 102 ? 6.190 -1.329 8.891 1.00 89.12 102 ASP A C 1
ATOM 819 O O . ASP A 1 102 ? 5.126 -1.396 8.284 1.00 89.12 102 ASP A O 1
ATOM 823 N N . CYS A 1 103 ? 7.341 -1.733 8.349 1.00 89.44 103 CYS A N 1
ATOM 824 C CA . CYS A 1 103 ? 7.476 -2.281 7.006 1.00 89.44 103 CYS A CA 1
ATOM 825 C C . CYS A 1 103 ? 6.603 -3.515 6.788 1.00 89.44 103 CYS A C 1
ATOM 827 O O . CYS A 1 103 ? 5.881 -3.593 5.795 1.00 89.44 103 CYS A O 1
ATOM 829 N N . MET A 1 104 ? 6.659 -4.470 7.714 1.00 90.44 104 MET A N 1
ATOM 830 C CA . MET A 1 104 ? 5.857 -5.687 7.632 1.00 90.44 104 MET A CA 1
ATOM 831 C C . MET A 1 104 ? 4.364 -5.386 7.748 1.00 90.44 104 MET A C 1
ATOM 833 O O . MET A 1 104 ? 3.582 -5.964 6.997 1.00 90.44 104 MET A O 1
ATOM 837 N N . SER A 1 105 ? 3.989 -4.445 8.617 1.00 92.81 105 SER A N 1
ATOM 838 C CA . SER A 1 105 ? 2.605 -3.988 8.732 1.00 92.81 105 SER A CA 1
ATOM 839 C C . SER A 1 105 ? 2.107 -3.343 7.428 1.00 92.81 105 SER A C 1
ATOM 841 O O . SER A 1 105 ? 1.104 -3.747 6.842 1.00 92.81 105 SER A O 1
ATOM 843 N N . PHE A 1 106 ? 2.868 -2.406 6.862 1.00 92.00 106 PHE A N 1
ATOM 844 C CA . PHE A 1 106 ? 2.501 -1.798 5.584 1.00 92.00 106 PHE A CA 1
ATOM 845 C C . PHE A 1 106 ? 2.358 -2.833 4.457 1.00 92.00 106 PHE A C 1
ATOM 847 O O . PHE A 1 106 ? 1.399 -2.775 3.686 1.00 92.00 106 PHE A O 1
ATOM 854 N N . VAL A 1 107 ? 3.281 -3.796 4.363 1.00 90.38 107 VAL A N 1
ATOM 855 C CA . VAL A 1 107 ? 3.206 -4.872 3.363 1.00 90.38 107 VAL A CA 1
ATOM 856 C C . VAL A 1 107 ? 1.938 -5.705 3.543 1.00 90.38 107 VAL A C 1
ATOM 858 O O . VAL A 1 107 ? 1.281 -5.994 2.546 1.00 90.38 107 VAL A O 1
ATOM 861 N N . HIS A 1 108 ? 1.551 -6.040 4.774 1.00 92.88 108 HIS A N 1
ATOM 862 C CA . HIS A 1 108 ? 0.327 -6.798 5.025 1.00 92.88 108 HIS A CA 1
ATOM 863 C C . HIS A 1 108 ? -0.931 -6.010 4.629 1.00 92.88 108 HIS A C 1
ATOM 865 O O . HIS A 1 108 ? -1.799 -6.544 3.936 1.00 92.88 108 HIS A O 1
ATOM 871 N N . CYS A 1 109 ? -0.993 -4.713 4.946 1.00 93.69 109 CYS A N 1
ATOM 872 C CA . CYS A 1 109 ? -2.060 -3.834 4.460 1.00 93.69 109 CYS A CA 1
ATOM 873 C C . CYS A 1 109 ? -2.140 -3.825 2.922 1.00 93.69 109 CYS A C 1
ATOM 875 O O . CYS A 1 109 ? -3.231 -3.905 2.356 1.00 93.69 109 CYS A O 1
ATOM 877 N N . VAL A 1 110 ? -0.995 -3.762 2.230 1.00 92.00 110 VAL A N 1
ATOM 878 C CA . VAL A 1 110 ? -0.939 -3.825 0.760 1.00 92.00 110 VAL A CA 1
ATOM 879 C C . VAL A 1 110 ? -1.413 -5.178 0.238 1.00 92.00 110 VAL A C 1
ATOM 881 O O . VAL A 1 110 ? -2.206 -5.192 -0.697 1.00 92.00 110 VAL A O 1
ATOM 884 N N . GLU A 1 111 ? -1.011 -6.294 0.844 1.00 92.44 111 GLU A N 1
ATOM 885 C CA . GLU A 1 111 ? -1.488 -7.634 0.473 1.00 92.44 111 GLU A CA 1
ATOM 886 C C . GLU A 1 111 ? -3.020 -7.742 0.594 1.00 92.44 111 GLU A C 1
ATOM 888 O O . GLU A 1 111 ? -3.682 -8.288 -0.297 1.00 92.44 111 GLU A O 1
ATOM 893 N N . ILE A 1 112 ? -3.605 -7.149 1.642 1.00 94.88 112 ILE A N 1
ATOM 894 C CA . ILE A 1 112 ? -5.060 -7.048 1.798 1.00 94.88 112 ILE A CA 1
ATOM 895 C C . ILE A 1 112 ? -5.660 -6.224 0.660 1.00 94.88 112 ILE A C 1
ATOM 897 O O . ILE A 1 112 ? -6.532 -6.718 -0.055 1.00 94.88 112 ILE A O 1
ATOM 901 N N . ILE A 1 113 ? -5.166 -5.006 0.429 1.00 94.31 113 ILE A N 1
ATOM 902 C CA . ILE A 1 113 ? -5.633 -4.118 -0.647 1.00 94.31 113 ILE A CA 1
ATOM 903 C C . ILE A 1 113 ? -5.561 -4.810 -2.017 1.00 94.31 113 ILE A C 1
ATOM 905 O O . ILE A 1 113 ? -6.523 -4.772 -2.787 1.00 94.31 113 ILE A O 1
ATOM 909 N N . GLU A 1 114 ? -4.452 -5.480 -2.322 1.00 92.62 114 GLU A N 1
ATOM 910 C CA . GLU A 1 114 ? -4.243 -6.236 -3.557 1.00 92.62 114 GLU A CA 1
ATOM 911 C C . GLU A 1 114 ? -5.266 -7.367 -3.713 1.00 92.62 114 GLU A C 1
ATOM 913 O O . GLU A 1 114 ? -5.765 -7.586 -4.817 1.00 92.62 114 GLU A O 1
ATOM 918 N N . ALA A 1 115 ? -5.672 -8.027 -2.625 1.00 94.31 115 ALA A N 1
ATOM 919 C CA . ALA A 1 115 ? -6.726 -9.039 -2.661 1.00 94.31 115 ALA A CA 1
ATOM 920 C C . ALA A 1 115 ? -8.096 -8.479 -3.083 1.00 94.31 115 ALA A C 1
ATOM 922 O O . ALA A 1 115 ? -8.915 -9.224 -3.637 1.00 94.31 115 ALA A O 1
ATOM 923 N N . TYR A 1 116 ? -8.376 -7.200 -2.803 1.00 94.56 116 TYR A N 1
ATOM 924 C CA . TYR A 1 116 ? -9.601 -6.517 -3.234 1.00 94.56 116 TYR A CA 1
ATOM 925 C C . TYR A 1 116 ? -9.486 -5.943 -4.649 1.00 94.56 116 TYR A C 1
ATOM 927 O O . TYR A 1 116 ? -10.460 -6.001 -5.398 1.00 94.56 116 TYR A O 1
ATOM 935 N N . LEU A 1 117 ? -8.319 -5.407 -5.017 1.00 92.88 117 LEU A N 1
ATOM 936 C CA . LEU A 1 117 ? -8.097 -4.769 -6.317 1.00 92.88 117 LEU A CA 1
ATOM 937 C C . LEU A 1 117 ? -7.862 -5.772 -7.449 1.00 92.88 117 LEU A C 1
ATOM 939 O O . LEU A 1 117 ? -8.223 -5.521 -8.596 1.00 92.88 117 LEU A O 1
ATOM 943 N N . PHE A 1 118 ? -7.245 -6.913 -7.172 1.00 92.94 118 PHE A N 1
ATOM 944 C CA . PHE A 1 118 ? -6.972 -7.882 -8.220 1.00 92.94 118 PHE A CA 1
ATOM 945 C C . PHE A 1 118 ? -8.084 -8.930 -8.344 1.00 92.94 118 PHE A C 1
ATOM 947 O O . PHE A 1 118 ? -8.652 -9.383 -7.344 1.00 92.94 118 PHE A O 1
ATOM 954 N N . PRO A 1 119 ? -8.376 -9.392 -9.576 1.00 91.12 119 PRO A N 1
ATOM 955 C CA . PRO A 1 119 ? -9.189 -10.578 -9.788 1.00 91.12 119 PRO A CA 1
ATOM 956 C C . PRO A 1 119 ? -8.648 -11.771 -8.995 1.00 91.12 119 PRO A C 1
ATOM 958 O O . PRO A 1 119 ? -7.437 -11.949 -8.858 1.00 91.12 119 PRO A O 1
ATOM 961 N N . GLY A 1 120 ? -9.539 -12.648 -8.529 1.00 90.00 120 GLY A N 1
ATOM 962 C CA . GLY A 1 120 ? -9.170 -13.729 -7.610 1.00 90.00 120 GLY A CA 1
ATOM 963 C C . GLY A 1 120 ? -8.109 -14.708 -8.132 1.00 90.00 120 GLY A C 1
ATOM 964 O O . GLY A 1 120 ? -7.478 -15.380 -7.323 1.00 90.00 120 GLY A O 1
ATOM 965 N N . PHE A 1 121 ? -7.902 -14.819 -9.449 1.00 91.25 121 PHE A N 1
ATOM 966 C CA . PHE A 1 121 ? -6.826 -15.636 -10.027 1.00 91.25 121 PHE A CA 1
ATOM 967 C C . PHE A 1 121 ? -5.451 -14.956 -9.933 1.00 91.25 121 PHE A C 1
ATOM 969 O O . PHE A 1 121 ? -4.458 -15.632 -9.685 1.00 91.25 121 PHE A O 1
ATOM 976 N N . ILE A 1 122 ? -5.397 -13.627 -10.075 1.00 92.62 122 ILE A N 1
ATOM 977 C CA . ILE A 1 122 ? -4.172 -12.838 -9.902 1.00 92.62 122 ILE A CA 1
ATOM 978 C C . ILE A 1 122 ? -3.808 -12.792 -8.419 1.00 92.62 122 ILE A C 1
ATOM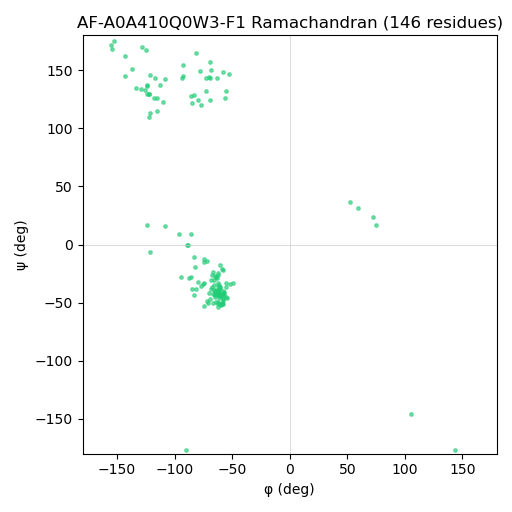 980 O O . ILE A 1 122 ? -2.685 -13.131 -8.060 1.00 92.62 122 ILE A O 1
ATOM 984 N N . ALA A 1 123 ? -4.777 -12.470 -7.553 1.00 92.06 123 ALA A N 1
ATOM 985 C CA . ALA A 1 123 ? -4.572 -12.404 -6.106 1.00 92.06 123 ALA A CA 1
ATOM 986 C C . ALA A 1 123 ? -4.002 -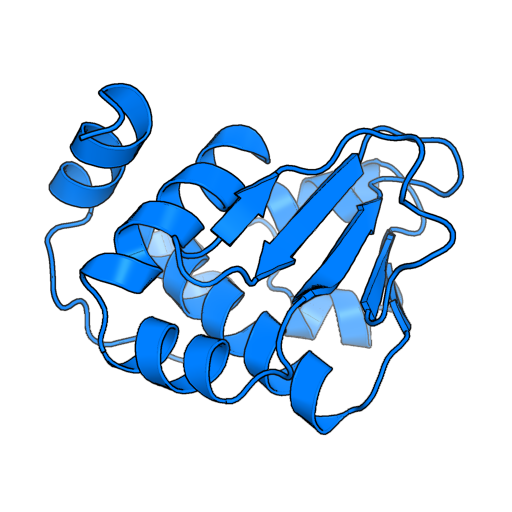13.721 -5.547 1.00 92.06 123 ALA A C 1
ATOM 988 O O . ALA A 1 123 ? -3.004 -13.713 -4.837 1.00 92.06 123 ALA A O 1
ATOM 989 N N . ARG A 1 124 ? -4.552 -14.874 -5.957 1.00 91.62 124 ARG A N 1
ATOM 990 C CA . ARG A 1 124 ? -4.040 -16.199 -5.557 1.00 91.62 124 ARG A CA 1
ATOM 991 C C . ARG A 1 124 ? -2.608 -16.490 -6.012 1.00 91.62 124 ARG A C 1
ATOM 993 O O . ARG A 1 124 ? -1.955 -17.332 -5.411 1.00 91.62 124 ARG A O 1
ATOM 1000 N N . LYS A 1 125 ? -2.137 -15.846 -7.082 1.00 91.44 125 LYS A N 1
ATOM 1001 C CA . LYS A 1 125 ? -0.771 -16.012 -7.590 1.00 91.44 125 LYS A CA 1
ATOM 1002 C C . LYS A 1 125 ? 0.234 -15.165 -6.806 1.00 91.44 125 LYS A C 1
ATOM 1004 O O . LYS A 1 125 ? 1.366 -15.600 -6.621 1.00 91.44 125 LYS A O 1
ATOM 1009 N N . ILE A 1 126 ? -0.152 -13.952 -6.413 1.00 91.81 126 ILE A N 1
ATOM 1010 C CA . ILE A 1 126 ? 0.765 -12.976 -5.804 1.00 91.81 126 ILE A CA 1
ATOM 1011 C C . ILE A 1 126 ? 0.763 -13.010 -4.274 1.00 91.81 126 ILE A C 1
ATOM 1013 O O . ILE A 1 126 ? 1.780 -12.679 -3.667 1.00 91.81 126 ILE A O 1
ATOM 1017 N N . LEU A 1 127 ? -0.349 -13.418 -3.658 1.00 90.44 127 LEU A N 1
ATOM 1018 C CA . LEU A 1 127 ? -0.511 -13.455 -2.208 1.00 90.44 127 LEU A CA 1
ATOM 1019 C C . LEU A 1 127 ? -0.153 -14.832 -1.653 1.00 90.44 127 LEU A C 1
ATOM 1021 O O . LEU A 1 127 ? -0.486 -15.861 -2.239 1.00 90.44 127 LEU A O 1
ATOM 1025 N N . LYS A 1 128 ? 0.470 -14.851 -0.471 1.00 85.69 128 LYS A N 1
ATOM 1026 C CA . LYS A 1 128 ? 0.758 -16.099 0.257 1.00 85.69 128 LYS A CA 1
ATOM 1027 C C . LYS A 1 128 ? -0.514 -16.769 0.771 1.00 85.69 128 LYS A C 1
ATOM 1029 O O . LYS A 1 128 ? -0.614 -17.992 0.769 1.00 85.69 128 LYS A O 1
ATOM 1034 N N . ALA A 1 129 ? -1.469 -15.963 1.221 1.00 87.62 129 ALA A N 1
ATOM 1035 C CA . ALA A 1 129 ? -2.766 -16.400 1.703 1.00 87.62 129 ALA A CA 1
ATOM 1036 C C . ALA A 1 129 ? -3.827 -15.386 1.271 1.00 87.62 129 ALA A C 1
ATOM 1038 O O . ALA A 1 129 ? -3.563 -14.187 1.215 1.00 87.62 129 ALA A O 1
ATOM 1039 N N . MET A 1 130 ? -5.029 -15.871 0.961 1.00 90.62 130 MET A N 1
ATOM 1040 C CA . MET A 1 130 ? -6.153 -14.986 0.669 1.00 90.62 130 MET A CA 1
ATOM 1041 C C . MET A 1 130 ? -6.700 -14.424 1.987 1.00 90.62 130 MET A C 1
ATOM 1043 O O . MET A 1 130 ? -7.151 -15.215 2.820 1.00 90.62 130 MET A O 1
ATOM 1047 N N . PRO A 1 131 ? -6.701 -13.097 2.185 1.00 90.88 131 PRO A N 1
ATOM 1048 C CA . PRO A 1 131 ? -7.290 -12.500 3.372 1.00 90.88 131 PRO A CA 1
ATOM 1049 C C . PRO A 1 131 ? -8.810 -12.673 3.350 1.00 90.88 131 PRO A C 1
ATOM 1051 O O . PRO A 1 131 ? -9.444 -12.728 2.286 1.00 90.88 131 PRO A O 1
ATOM 1054 N N . LYS A 1 132 ? -9.407 -12.753 4.542 1.00 90.81 132 LYS A N 1
ATOM 1055 C CA . LYS A 1 132 ? -10.862 -12.726 4.687 1.00 90.81 132 LYS A CA 1
ATOM 1056 C C . LYS A 1 132 ? -11.345 -11.324 4.327 1.00 90.81 132 LYS A C 1
ATOM 1058 O O . LYS A 1 132 ? -10.892 -10.352 4.909 1.00 90.81 132 LYS A O 1
ATOM 1063 N N . LYS A 1 133 ? -12.262 -11.236 3.367 1.00 92.75 133 LYS A N 1
ATOM 1064 C CA . LYS A 1 133 ? -12.837 -9.958 2.945 1.00 92.75 133 LYS A CA 1
ATOM 1065 C C . LYS A 1 133 ? -14.015 -9.600 3.844 1.00 92.75 133 LYS A C 1
ATOM 1067 O O . LYS A 1 133 ? -14.918 -10.421 4.002 1.00 92.75 133 LYS A O 1
ATOM 1072 N N . GLU A 1 134 ? -14.011 -8.397 4.401 1.00 93.38 134 GLU A N 1
ATOM 1073 C CA . GLU A 1 134 ? -15.096 -7.883 5.250 1.00 93.38 134 GLU A CA 1
ATOM 1074 C C . GLU A 1 134 ? -16.193 -7.202 4.425 1.00 93.38 134 GLU A C 1
ATOM 1076 O O . GLU A 1 134 ? -17.371 -7.264 4.770 1.00 93.38 134 GLU A O 1
ATOM 1081 N N . ILE A 1 135 ? -15.821 -6.633 3.274 1.00 93.56 135 ILE A N 1
ATOM 1082 C CA . ILE A 1 135 ? -16.748 -6.037 2.306 1.00 93.56 135 ILE A CA 1
ATOM 1083 C C . ILE A 1 135 ? -16.576 -6.638 0.908 1.00 93.56 135 ILE A C 1
ATOM 1085 O O 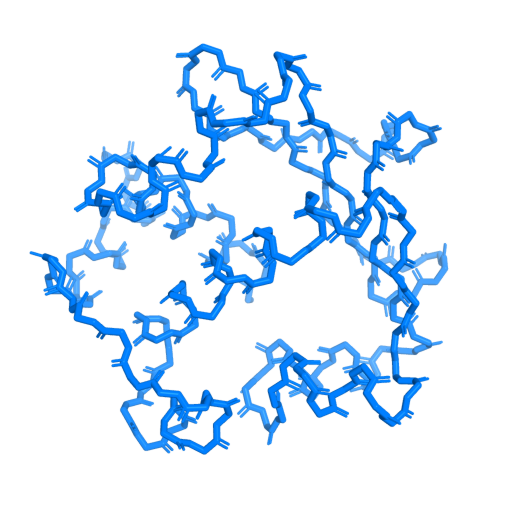. ILE A 1 135 ? -15.616 -7.351 0.610 1.00 93.56 135 ILE A O 1
ATOM 1089 N N . SER A 1 136 ? -17.522 -6.370 0.006 1.00 93.19 136 SER A N 1
ATOM 1090 C CA . SER A 1 136 ? -17.401 -6.841 -1.374 1.00 93.19 136 SER A CA 1
ATOM 1091 C C . SER A 1 136 ? -16.331 -6.041 -2.142 1.00 93.19 136 SER A C 1
ATOM 1093 O O . SER A 1 136 ? -16.235 -4.823 -1.975 1.00 93.19 136 SER A O 1
ATOM 1095 N N . PRO A 1 137 ? -15.550 -6.669 -3.045 1.00 92.50 137 PRO A N 1
ATOM 1096 C CA . PRO A 1 137 ? -14.595 -5.948 -3.895 1.00 92.50 137 PRO A CA 1
ATOM 1097 C C . PRO A 1 137 ? -15.240 -4.829 -4.720 1.00 92.50 137 PRO A C 1
ATOM 1099 O O . PRO A 1 137 ? -14.662 -3.759 -4.877 1.00 92.50 137 PRO A O 1
ATOM 1102 N N . VAL A 1 138 ? -16.469 -5.048 -5.198 1.00 92.38 138 VAL A N 1
ATOM 1103 C CA . VAL A 1 138 ? -17.238 -4.041 -5.946 1.00 92.38 138 VAL A CA 1
ATOM 1104 C C . VAL A 1 138 ? -17.513 -2.811 -5.082 1.00 92.38 138 VAL A C 1
ATOM 1106 O O . VAL A 1 138 ? -17.370 -1.689 -5.562 1.00 92.38 138 VAL A O 1
ATOM 1109 N N . SER A 1 139 ? -17.835 -3.011 -3.799 1.00 92.69 139 SER A N 1
ATOM 1110 C CA . SER A 1 139 ? -18.007 -1.915 -2.846 1.00 92.69 139 SER A CA 1
ATOM 1111 C C . SER A 1 139 ? -16.725 -1.093 -2.711 1.00 92.69 139 SER A C 1
ATOM 1113 O O . SER A 1 139 ? -16.785 0.132 -2.778 1.00 92.69 139 SER A O 1
ATOM 1115 N N . VAL A 1 140 ? -15.554 -1.737 -2.623 1.00 93.31 140 VAL A N 1
ATOM 1116 C CA . VAL A 1 140 ? -14.267 -1.019 -2.552 1.00 93.31 140 VAL A CA 1
ATOM 1117 C C . VAL A 1 140 ? -14.074 -0.109 -3.762 1.00 93.31 140 VAL A C 1
ATOM 1119 O O . VAL A 1 140 ? -13.742 1.063 -3.598 1.00 93.31 140 VAL A O 1
ATOM 1122 N N . TYR A 1 141 ? -14.327 -0.613 -4.973 1.00 93.00 141 TYR A N 1
ATOM 1123 C CA . TYR A 1 141 ? -14.236 0.194 -6.192 1.00 93.00 141 TYR A CA 1
ATOM 1124 C C . TYR A 1 141 ? -15.230 1.356 -6.213 1.00 93.00 141 TYR A C 1
ATOM 1126 O O . TYR A 1 141 ? -14.862 2.465 -6.601 1.00 93.00 141 TYR A O 1
ATOM 1134 N N . TRP A 1 142 ? -16.464 1.118 -5.773 1.00 93.56 142 TRP A N 1
ATOM 1135 C CA . TRP A 1 142 ? -17.512 2.134 -5.701 1.00 93.56 142 TRP A CA 1
ATOM 1136 C C . TRP A 1 142 ? -17.116 3.299 -4.784 1.00 93.56 142 TRP A C 1
ATOM 1138 O O . TRP A 1 142 ? -17.088 4.450 -5.222 1.00 93.56 142 TRP A O 1
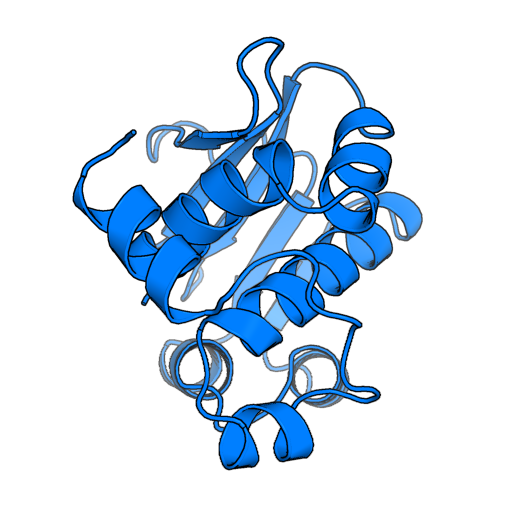ATOM 1148 N N . HIS A 1 143 ? -16.705 2.994 -3.550 1.00 92.75 143 HIS A N 1
ATOM 1149 C CA . HIS A 1 143 ? -16.251 3.988 -2.570 1.00 92.75 143 HIS A CA 1
ATOM 1150 C C . HIS A 1 143 ? -14.971 4.701 -3.045 1.00 92.75 143 HIS A C 1
ATOM 1152 O O . HIS A 1 143 ? -14.845 5.924 -2.948 1.00 92.75 143 HIS A O 1
ATOM 1158 N N . ALA A 1 144 ? -14.036 3.961 -3.656 1.00 91.62 144 ALA A N 1
ATOM 1159 C CA . ALA A 1 144 ? -12.789 4.514 -4.182 1.00 91.62 144 ALA A CA 1
ATOM 1160 C C . ALA A 1 144 ? -13.001 5.566 -5.286 1.00 91.62 144 ALA A C 1
ATOM 1162 O O . ALA A 1 144 ? -12.222 6.520 -5.377 1.00 91.62 144 ALA A O 1
ATOM 1163 N N . ILE A 1 145 ? -14.027 5.394 -6.126 1.00 91.06 145 ILE A N 1
ATOM 1164 C CA . ILE A 1 145 ? -14.360 6.317 -7.219 1.00 91.06 145 ILE A CA 1
ATOM 1165 C C . ILE A 1 145 ? -15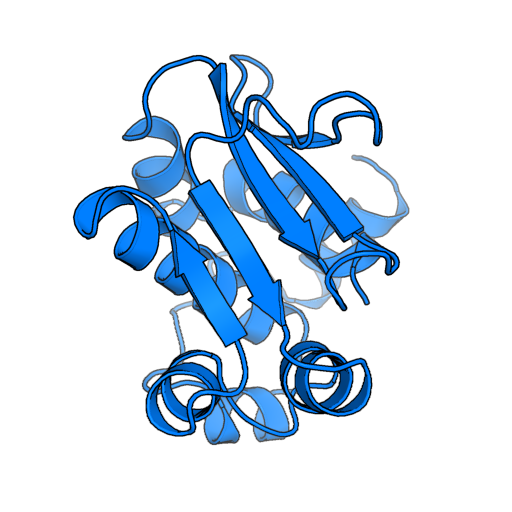.189 7.500 -6.707 1.00 91.06 145 ILE A C 1
ATOM 1167 O O . ILE A 1 145 ? -14.904 8.639 -7.075 1.00 91.06 145 ILE A O 1
ATOM 1171 N N . LEU A 1 146 ? -16.185 7.247 -5.854 1.00 85.69 146 LEU A N 1
ATOM 1172 C CA . LEU A 1 146 ? -17.139 8.269 -5.411 1.00 85.69 146 LEU A CA 1
ATOM 1173 C C . LEU A 1 146 ? -16.649 9.131 -4.246 1.00 85.69 146 LEU A C 1
ATOM 1175 O O . LEU A 1 146 ? -17.258 10.161 -3.971 1.00 85.69 146 LEU A O 1
ATOM 1179 N N . ASN A 1 147 ? -15.540 8.760 -3.597 1.00 72.56 147 ASN A N 1
ATOM 1180 C CA . ASN A 1 147 ? -14.999 9.469 -2.432 1.00 72.56 147 ASN A CA 1
ATOM 1181 C C . ASN A 1 147 ? -15.991 9.541 -1.252 1.00 72.56 147 ASN A C 1
ATOM 1183 O O . ASN A 1 147 ? -15.978 10.502 -0.483 1.00 72.56 147 ASN A O 1
ATOM 1187 N N . ILE A 1 148 ? -16.836 8.519 -1.130 1.00 61.16 148 ILE A N 1
ATOM 1188 C CA . ILE A 1 148 ? -17.752 8.272 -0.011 1.00 61.16 148 ILE A CA 1
ATOM 1189 C C . ILE A 1 148 ? -17.146 7.114 0.769 1.00 61.16 148 ILE A C 1
ATOM 1191 O O . ILE A 1 148 ? -16.961 7.252 1.997 1.00 61.16 148 ILE A O 1
#

Radius of gyration: 14.27 Å; Cα contacts (8 Å, |Δi|>4): 232; chains: 1; bounding box: 34×34×31 Å

pLDDT: mean 89.79, std 5.89, range [61.16, 95.81]

Sequence (148 aa):
MLFFLYRAFQVLYRYDETVRREVDGWKAGFKICMNATRQGPGICLSHTEKGIERLGKQKFSEADMTIEFRNIDAAFLVLSGQIGVAQAYSQHRFTLRGSIADCMSFVHCVEIIEAYLFPGFIARKILKAMPKKEISPVSVYWHAILNI

Secondary structure (DSSP, 8-state):
-HHHHHHHHHHHHHH-HHHHHHHHTSPTT-EEEEESSTTS-EEEEEEETTEEEEEPGGGGGG-SEEEEESSHHHHHHHHTTSS-HHHHHHTTSEEEES-HHHHHHHHHHHHHHHHHHS-HHHHHHH-SSPPPPSS-HHHHHHHHHHT-

Foldseek 3Di:
DVLLLQLLLQVCCVQPPLSVVLLVPDPAFAKEKEALAPPHDIWIWTQHPSGIDTDDPVCPVVHQKYKHFHHNVLVCCDVVLVAAPVVSVVVPRIDIDHDPSNVVSVSVSSLQSCLLVDDVVSNVHHHPDRDDDRDHSVVSVVCSVVVD

Mean predicted aligned error: 4.11 Å

Nearest PDB structures (foldseek):
  7tl5-assembly1_A  TM=7.078E-01  e=7.949E-04  Klebsiella pneumoniae subsp. pneumoniae NTUH-K2044
  2cfz-assembly1_A  TM=6.322E-01  e=6.644E-04  Pseudomonas aeruginosa PAO1
  2cg2-assembly1_A-2  TM=6.157E-01  e=7.488E-04  Pseudomonas aeruginosa PAO1
  5a23-assembly1_C  TM=6.214E-01  e=1.629E-03  Pseudomonas aeruginosa
  4uei-assembly1_A  TM=5.307E-01  e=5.553E-04  Helicoverpa armigera